Protein AF-A0A964JYS7-F1 (afdb_monomer_lite)

pLDDT: mean 85.5, std 13.1, range [46.06, 98.19]

Structure (mmCIF, N/CA/C/O backbone):
data_AF-A0A964JYS7-F1
#
_entry.id   AF-A0A964JYS7-F1
#
loop_
_atom_site.group_PDB
_atom_site.id
_atom_site.type_symbol
_atom_site.label_atom_id
_atom_site.label_alt_id
_atom_site.label_comp_id
_atom_site.label_asym_id
_atom_site.label_entity_id
_atom_site.label_seq_id
_atom_site.pdbx_PDB_ins_code
_atom_site.Cartn_x
_atom_site.Cartn_y
_atom_site.Cartn_z
_atom_site.occupancy
_atom_site.B_iso_or_equiv
_atom_site.auth_seq_id
_atom_site.auth_comp_id
_atom_site.auth_asym_id
_atom_site.auth_atom_id
_atom_site.pdbx_PDB_model_num
ATOM 1 N N . MET A 1 1 ? -4.029 -25.727 -2.087 1.00 47.91 1 MET A N 1
ATOM 2 C CA . MET A 1 1 ? -3.520 -25.708 -0.697 1.00 47.91 1 MET A CA 1
ATOM 3 C C . MET A 1 1 ? -4.704 -25.546 0.251 1.00 47.91 1 MET A C 1
ATOM 5 O O . MET A 1 1 ? -5.517 -24.663 0.022 1.00 47.91 1 MET A O 1
ATOM 9 N N . ASN A 1 2 ? -4.846 -26.417 1.251 1.00 50.34 2 ASN A N 1
ATOM 10 C CA . ASN A 1 2 ? -6.000 -26.526 2.165 1.00 50.34 2 ASN A CA 1
ATOM 11 C C . ASN A 1 2 ? -5.868 -25.685 3.457 1.00 50.34 2 ASN A C 1
ATOM 13 O O . ASN A 1 2 ? -6.677 -25.829 4.365 1.00 50.34 2 ASN A O 1
ATOM 17 N N . GLY A 1 3 ? -4.857 -24.812 3.557 1.00 49.53 3 GLY A N 1
ATOM 18 C CA . GLY A 1 3 ? -4.716 -23.839 4.652 1.00 49.53 3 GLY A CA 1
ATOM 19 C C . GLY A 1 3 ? -4.348 -24.414 6.027 1.00 49.53 3 GLY A C 1
ATOM 20 O O . GLY A 1 3 ? -4.208 -23.643 6.978 1.00 49.53 3 GLY A O 1
ATOM 21 N N . ALA A 1 4 ? -4.162 -25.732 6.144 1.00 51.81 4 ALA A N 1
ATOM 22 C CA . ALA A 1 4 ? -3.846 -26.400 7.403 1.00 51.81 4 ALA A CA 1
ATOM 23 C C . ALA A 1 4 ? -2.473 -25.968 7.953 1.00 51.81 4 ALA A C 1
ATOM 25 O O . ALA A 1 4 ? -1.505 -25.802 7.209 1.00 51.81 4 ALA A O 1
ATOM 26 N N . ALA A 1 5 ? -2.391 -25.749 9.267 1.00 57.59 5 ALA A N 1
ATOM 27 C CA . ALA A 1 5 ? -1.153 -25.374 9.940 1.00 57.59 5 ALA A CA 1
ATOM 28 C C . ALA A 1 5 ? -0.265 -26.604 10.193 1.00 57.59 5 ALA A C 1
ATOM 30 O O . ALA A 1 5 ? -0.732 -27.613 10.707 1.00 57.59 5 ALA A O 1
ATOM 31 N N . VAL A 1 6 ? 1.024 -26.468 9.893 1.00 66.12 6 VAL A N 1
ATOM 32 C CA . VAL A 1 6 ? 2.116 -27.354 10.329 1.00 66.12 6 VAL A CA 1
ATOM 33 C C . VAL A 1 6 ? 3.129 -26.531 11.130 1.00 66.12 6 VAL A C 1
ATOM 35 O O . VAL A 1 6 ? 3.018 -25.301 11.175 1.00 66.12 6 VAL A O 1
ATOM 38 N N . LEU A 1 7 ? 4.047 -27.221 11.815 1.00 52.25 7 LEU A N 1
ATOM 39 C CA . LEU A 1 7 ? 4.963 -26.690 12.833 1.00 52.25 7 LEU A CA 1
ATOM 40 C C . LEU A 1 7 ? 5.519 -25.283 12.524 1.00 52.25 7 LEU A C 1
ATOM 42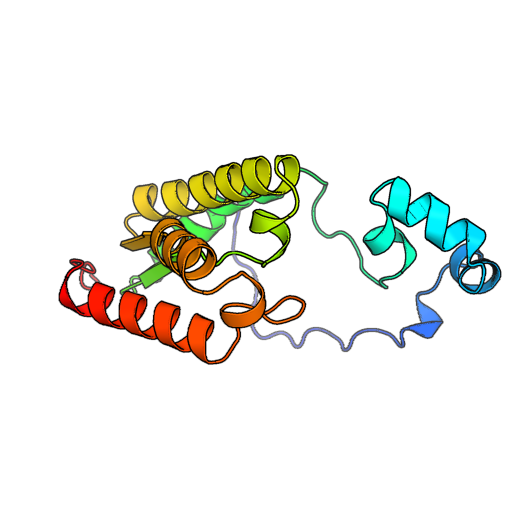 O O . LEU A 1 7 ? 5.992 -25.013 11.421 1.00 52.25 7 LEU A O 1
ATOM 46 N N . ARG A 1 8 ? 5.503 -24.409 13.541 1.00 57.03 8 ARG A N 1
ATOM 47 C CA . ARG A 1 8 ? 6.097 -23.059 13.528 1.00 57.03 8 ARG A CA 1
ATOM 48 C C . ARG A 1 8 ? 7.255 -22.973 14.530 1.00 57.03 8 ARG A C 1
ATOM 50 O O . ARG A 1 8 ? 7.291 -23.754 15.472 1.00 57.03 8 ARG A O 1
ATOM 57 N N . ASN A 1 9 ? 8.165 -22.016 14.322 1.00 53.25 9 ASN A N 1
ATOM 58 C CA . ASN A 1 9 ? 9.457 -21.840 15.018 1.00 53.25 9 ASN A CA 1
ATOM 59 C C . ASN A 1 9 ? 10.558 -22.844 14.644 1.00 53.25 9 ASN A C 1
ATOM 61 O O . ASN A 1 9 ? 11.544 -22.972 15.365 1.00 53.25 9 ASN A O 1
ATOM 65 N N . VAL A 1 10 ? 10.435 -23.520 13.501 1.00 72.06 10 VAL A N 1
ATOM 66 C CA . VAL A 1 10 ? 11.607 -24.145 12.876 1.00 72.06 10 VAL A CA 1
ATOM 67 C C . VAL A 1 10 ? 12.454 -23.005 12.309 1.00 72.06 10 VAL A C 1
ATOM 69 O O . VAL A 1 10 ? 11.906 -22.207 11.541 1.00 72.06 10 VAL A O 1
ATOM 72 N N . PRO A 1 11 ? 13.738 -22.870 12.688 1.00 74.38 11 PRO A N 1
ATOM 73 C CA . PRO A 1 11 ? 14.616 -21.890 12.071 1.00 74.38 11 PRO A CA 1
ATOM 74 C C . PRO A 1 11 ? 14.560 -22.064 10.558 1.00 74.38 11 PRO A C 1
ATOM 76 O O . PRO A 1 11 ? 14.820 -23.154 10.046 1.00 74.38 11 PRO A O 1
ATOM 79 N N . VAL A 1 12 ? 14.181 -21.002 9.848 1.00 72.50 12 VAL A N 1
ATOM 80 C CA . VAL A 1 12 ? 14.345 -20.982 8.397 1.00 72.50 12 VAL A CA 1
ATOM 81 C C . VAL A 1 12 ? 15.850 -21.093 8.161 1.00 72.50 12 VAL A C 1
ATOM 83 O O . VAL A 1 12 ? 16.593 -20.302 8.755 1.00 72.50 12 VAL A O 1
ATOM 86 N N . PRO A 1 13 ? 16.325 -22.082 7.382 1.00 78.19 13 PRO A N 1
ATOM 87 C CA . PRO A 1 13 ? 17.735 -22.167 7.049 1.00 78.19 13 PRO A CA 1
ATOM 88 C C . PRO A 1 13 ? 18.227 -20.816 6.520 1.00 78.19 13 PRO A C 1
ATOM 90 O O . PRO A 1 13 ? 17.472 -20.132 5.822 1.00 78.19 13 PRO A O 1
ATOM 93 N N . PRO A 1 14 ? 19.459 -20.402 6.856 1.00 78.88 14 PRO A N 1
ATOM 94 C CA . PRO A 1 14 ? 20.005 -19.170 6.314 1.00 78.88 14 PRO A CA 1
ATOM 95 C C . PRO A 1 14 ? 19.968 -19.231 4.788 1.00 78.88 14 PRO A C 1
ATOM 97 O O . PRO A 1 14 ? 20.255 -20.278 4.200 1.00 78.88 14 PRO A O 1
ATOM 100 N N . SER A 1 15 ? 19.612 -18.112 4.157 1.00 75.81 15 SER A N 1
ATOM 101 C CA . SER A 1 15 ? 19.639 -18.017 2.701 1.00 75.81 15 SER A CA 1
ATOM 102 C C . SER A 1 15 ? 21.029 -18.405 2.182 1.00 75.81 15 SER A C 1
ATOM 104 O O . SER A 1 15 ? 22.036 -18.031 2.798 1.00 75.81 15 SER A O 1
ATOM 106 N N . PRO A 1 16 ? 21.113 -19.156 1.070 1.00 80.81 16 PRO A N 1
ATOM 107 C CA . PRO A 1 16 ? 22.391 -19.475 0.447 1.00 80.81 16 PRO A CA 1
ATOM 108 C C . PRO A 1 16 ? 23.155 -18.194 0.083 1.00 80.81 16 PRO A C 1
ATOM 110 O O . PRO A 1 16 ? 22.578 -17.116 -0.062 1.00 80.81 16 PRO A O 1
ATOM 113 N N . ALA A 1 17 ? 24.478 -18.304 -0.069 1.00 82.19 17 ALA A N 1
ATOM 114 C CA . ALA A 1 17 ? 25.282 -17.176 -0.524 1.00 82.19 17 ALA A CA 1
ATOM 115 C C . ALA A 1 17 ? 24.757 -16.692 -1.894 1.00 82.19 17 ALA A C 1
ATOM 117 O O . ALA A 1 17 ? 24.705 -17.515 -2.807 1.00 82.19 17 ALA A O 1
ATOM 118 N N . PRO A 1 18 ? 24.462 -15.391 -2.098 1.00 74.81 18 PRO A N 1
ATOM 119 C CA . PRO A 1 18 ? 23.812 -14.908 -3.327 1.00 74.81 18 PRO A CA 1
ATOM 120 C C . PRO A 1 18 ? 24.561 -15.220 -4.630 1.00 74.81 18 PRO A C 1
ATOM 122 O O . PRO A 1 18 ? 23.988 -15.214 -5.707 1.00 74.81 18 PRO A O 1
ATOM 125 N N . ARG A 1 19 ? 25.874 -15.477 -4.566 1.00 78.62 19 ARG A N 1
ATOM 126 C CA . ARG A 1 19 ? 26.671 -15.894 -5.735 1.00 78.62 19 ARG A CA 1
ATOM 127 C C . ARG A 1 19 ? 26.450 -17.353 -6.135 1.00 78.62 19 ARG A C 1
ATOM 129 O O . ARG A 1 19 ? 26.708 -17.704 -7.283 1.00 78.62 19 ARG A O 1
ATOM 136 N N . ALA A 1 20 ? 26.046 -18.195 -5.186 1.00 82.50 20 ALA A N 1
ATOM 137 C CA . ALA A 1 20 ? 25.871 -19.633 -5.369 1.00 82.50 20 ALA A CA 1
ATOM 138 C C . ALA A 1 20 ? 24.515 -19.996 -5.997 1.00 82.50 20 ALA A C 1
ATOM 140 O O . ALA A 1 20 ? 24.318 -21.140 -6.392 1.00 82.50 20 ALA A O 1
ATOM 141 N N . THR A 1 21 ? 23.601 -19.033 -6.092 1.00 80.19 21 THR A N 1
ATOM 142 C CA . THR A 1 21 ? 22.237 -19.181 -6.620 1.00 80.19 21 THR A CA 1
ATOM 143 C C . THR A 1 21 ? 22.058 -18.598 -8.021 1.00 80.19 21 THR A C 1
ATOM 145 O O . THR A 1 21 ? 21.067 -18.895 -8.684 1.00 80.19 21 THR A O 1
ATOM 148 N N . LEU A 1 22 ? 23.022 -17.812 -8.515 1.00 82.19 22 LEU A N 1
ATOM 149 C CA . LEU A 1 22 ? 22.971 -17.245 -9.862 1.00 82.19 22 LEU A CA 1
ATOM 150 C C . LEU A 1 22 ? 23.061 -18.338 -10.931 1.00 82.19 22 LEU A C 1
ATOM 152 O O . LEU A 1 22 ? 23.980 -19.160 -10.943 1.00 82.19 22 LEU A O 1
ATOM 156 N N . THR A 1 23 ? 22.155 -18.280 -11.902 1.00 84.62 23 THR A N 1
ATOM 157 C CA . THR A 1 23 ? 22.244 -19.103 -13.112 1.00 84.62 23 THR A CA 1
ATOM 158 C C . THR A 1 23 ? 23.471 -18.716 -13.955 1.00 84.62 23 THR A C 1
ATOM 160 O O . THR A 1 23 ? 23.938 -17.574 -13.880 1.00 84.62 23 THR A O 1
ATOM 163 N N . PRO A 1 24 ? 23.983 -19.604 -14.833 1.00 88.12 24 PRO A N 1
ATOM 164 C CA . PRO A 1 24 ? 25.072 -19.251 -15.749 1.00 88.12 24 PRO A CA 1
ATOM 165 C C . PRO A 1 24 ? 24.767 -18.012 -16.605 1.00 88.12 24 PRO A C 1
ATOM 167 O O . PRO A 1 24 ? 25.648 -17.188 -16.842 1.00 88.12 24 PRO A O 1
ATOM 170 N N . ALA A 1 25 ? 23.508 -17.839 -17.022 1.00 87.25 25 ALA A N 1
ATOM 171 C CA . ALA A 1 25 ? 23.073 -16.669 -17.778 1.00 87.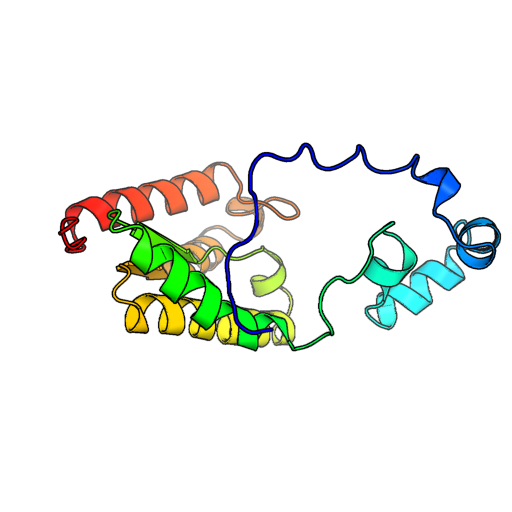25 25 ALA A CA 1
ATOM 172 C C . ALA A 1 25 ? 23.185 -15.377 -16.955 1.00 87.25 25 ALA A C 1
ATOM 174 O O . ALA A 1 25 ? 23.717 -14.389 -17.456 1.00 87.25 25 ALA A O 1
ATOM 175 N N . GLN A 1 26 ? 22.748 -15.386 -15.691 1.00 86.69 26 GLN A N 1
ATOM 176 C CA . GLN A 1 26 ? 22.895 -14.236 -14.790 1.00 86.69 26 GLN A CA 1
ATOM 177 C C . GLN A 1 26 ? 24.365 -13.931 -14.488 1.00 86.69 26 GLN A C 1
ATOM 179 O O . GLN A 1 26 ? 24.746 -12.767 -14.432 1.00 86.69 26 GLN A O 1
ATOM 184 N N . TRP A 1 27 ? 25.212 -14.954 -14.364 1.00 86.25 27 TRP A N 1
ATOM 185 C CA . TRP A 1 27 ? 26.653 -14.773 -14.171 1.00 86.25 27 TRP A CA 1
ATOM 186 C C . TRP A 1 27 ? 27.330 -14.064 -15.348 1.00 86.25 27 TRP A C 1
ATOM 188 O O . TRP A 1 27 ? 28.150 -13.170 -15.146 1.00 86.25 27 TRP A O 1
ATOM 198 N N . VAL A 1 28 ? 26.992 -14.458 -16.577 1.00 88.00 28 VAL A N 1
ATOM 199 C CA . VAL A 1 28 ? 27.628 -13.925 -17.790 1.00 88.00 28 VAL A CA 1
ATOM 200 C C . VAL A 1 28 ? 27.018 -12.586 -18.205 1.00 88.00 28 VAL A C 1
ATOM 202 O O . VAL A 1 28 ? 27.739 -11.655 -18.557 1.00 88.00 28 VAL A O 1
ATOM 205 N N . LEU A 1 29 ? 25.690 -12.472 -18.167 1.00 90.69 29 LEU A N 1
ATOM 206 C CA . LEU A 1 29 ? 24.963 -11.314 -18.690 1.00 90.69 29 LEU A CA 1
ATOM 207 C C . LEU A 1 29 ? 24.549 -10.315 -17.607 1.00 90.69 29 LEU A C 1
ATOM 209 O O . LEU A 1 29 ? 24.057 -9.244 -17.951 1.00 90.69 29 LEU A O 1
ATOM 213 N N . GLY A 1 30 ? 24.755 -10.609 -16.321 1.00 84.75 30 GLY A N 1
ATOM 214 C CA . GLY A 1 30 ? 24.372 -9.720 -15.216 1.00 84.75 30 GLY A CA 1
ATOM 215 C C . GLY A 1 30 ? 25.069 -8.356 -15.241 1.00 84.75 30 GLY A C 1
ATOM 216 O O . GLY A 1 30 ? 24.553 -7.392 -14.686 1.00 84.75 30 GLY A O 1
ATOM 217 N N . TYR A 1 31 ? 26.202 -8.251 -15.940 1.00 86.56 31 TYR A N 1
ATOM 218 C CA . TYR A 1 31 ? 26.928 -6.996 -16.164 1.00 86.56 31 TYR A CA 1
ATOM 219 C C . TYR A 1 31 ? 26.496 -6.254 -17.442 1.00 86.56 31 TYR A C 1
ATOM 221 O O . TYR A 1 31 ? 26.977 -5.154 -17.712 1.00 86.56 31 TYR A O 1
ATOM 229 N N . SER A 1 32 ? 25.614 -6.843 -18.257 1.00 90.50 32 SER A N 1
ATOM 230 C CA . SER A 1 32 ? 25.171 -6.262 -19.525 1.00 90.50 32 SER A CA 1
ATOM 231 C C . SER A 1 32 ? 24.050 -5.250 -19.310 1.00 90.50 32 SER A C 1
ATOM 233 O O . SER A 1 32 ? 22.901 -5.610 -19.049 1.00 90.50 32 SER A O 1
ATOM 235 N N . LEU A 1 33 ? 24.371 -3.971 -19.518 1.00 89.69 33 LEU A N 1
ATOM 236 C CA . LEU A 1 33 ? 23.394 -2.880 -19.472 1.00 89.69 33 LEU A CA 1
ATOM 237 C C . LEU A 1 33 ? 22.262 -3.067 -20.498 1.00 89.69 33 LEU A C 1
ATOM 239 O O . LEU A 1 33 ? 21.114 -2.715 -20.229 1.00 89.69 33 LEU A O 1
ATOM 243 N N . LEU A 1 34 ? 22.567 -3.649 -21.663 1.00 92.06 34 LEU A N 1
ATOM 244 C CA . LEU A 1 34 ? 21.571 -3.930 -22.697 1.00 92.06 34 LEU A CA 1
ATOM 245 C C . LEU A 1 34 ? 20.541 -4.963 -22.218 1.00 92.06 34 LEU A C 1
ATOM 247 O O . LEU A 1 34 ? 19.341 -4.743 -22.371 1.00 92.06 34 LEU A O 1
ATOM 251 N N . VAL A 1 35 ? 21.002 -6.068 -21.623 1.00 90.00 35 VAL A N 1
ATOM 252 C CA . VAL A 1 35 ? 20.115 -7.133 -21.124 1.00 90.00 35 VAL A CA 1
ATOM 253 C C . VAL A 1 35 ? 19.253 -6.613 -19.974 1.00 90.00 35 VAL A C 1
ATOM 255 O O . VAL A 1 35 ? 18.041 -6.820 -19.984 1.00 90.00 35 VAL A O 1
ATOM 258 N N . ASP A 1 36 ? 19.845 -5.861 -19.041 1.00 86.31 36 ASP A N 1
ATOM 259 C CA . ASP A 1 36 ? 19.109 -5.216 -17.947 1.00 86.31 36 ASP A CA 1
ATOM 260 C C . ASP A 1 36 ? 18.023 -4.255 -18.470 1.00 86.31 36 ASP A C 1
ATOM 262 O O . ASP A 1 36 ? 16.879 -4.298 -18.015 1.00 86.31 36 ASP A O 1
ATOM 266 N N . THR A 1 37 ? 18.335 -3.450 -19.491 1.00 88.50 37 THR A N 1
ATOM 267 C CA . THR A 1 37 ? 17.378 -2.505 -20.094 1.00 88.50 37 THR A CA 1
ATOM 268 C C . THR A 1 37 ? 16.176 -3.223 -20.711 1.00 88.50 37 THR A C 1
ATOM 270 O O . THR A 1 37 ? 15.031 -2.840 -20.461 1.00 88.50 37 THR A O 1
ATOM 273 N N . VAL A 1 38 ? 16.412 -4.286 -21.487 1.00 90.88 38 VAL A N 1
ATOM 274 C CA . VAL A 1 38 ? 15.335 -5.057 -22.133 1.00 90.88 38 VAL A CA 1
ATOM 275 C C . VAL A 1 38 ? 14.441 -5.728 -21.091 1.00 90.88 38 VAL A C 1
ATOM 277 O O . VAL A 1 38 ? 13.217 -5.644 -21.184 1.00 90.88 38 VAL A O 1
ATOM 280 N N . LEU A 1 39 ? 15.031 -6.363 -20.076 1.00 87.69 39 LEU A N 1
ATOM 281 C CA . LEU A 1 39 ? 14.271 -7.090 -19.058 1.00 87.69 39 LEU A CA 1
ATOM 282 C C . LEU A 1 39 ? 13.459 -6.152 -18.161 1.00 87.69 39 LEU A C 1
ATOM 284 O O . LEU A 1 39 ? 12.319 -6.475 -17.829 1.00 87.69 39 LEU A O 1
ATOM 288 N N . ARG A 1 40 ? 13.978 -4.963 -17.832 1.00 82.50 40 ARG A N 1
ATOM 289 C CA . ARG A 1 40 ? 13.203 -3.914 -17.144 1.00 82.50 40 ARG A CA 1
ATOM 290 C C . ARG A 1 40 ? 12.003 -3.464 -17.962 1.00 82.50 40 ARG A C 1
ATOM 292 O O . ARG A 1 40 ? 10.907 -3.369 -17.422 1.00 82.50 40 ARG A O 1
ATOM 299 N N . HIS A 1 41 ? 12.187 -3.241 -19.261 1.00 84.31 41 HIS A N 1
ATOM 300 C CA . HIS A 1 41 ? 11.092 -2.835 -20.140 1.00 84.31 41 HIS A CA 1
ATOM 301 C C . HIS A 1 41 ? 10.010 -3.923 -20.271 1.00 84.31 41 HIS A C 1
ATOM 303 O O . HIS A 1 41 ? 8.842 -3.618 -20.486 1.00 84.31 41 HIS A O 1
ATOM 309 N N . GLN A 1 42 ? 10.373 -5.200 -20.116 1.00 85.12 42 GLN A N 1
ATOM 310 C CA . GLN A 1 42 ? 9.418 -6.316 -20.090 1.00 85.12 42 GLN A CA 1
ATOM 311 C C . GLN A 1 42 ? 8.805 -6.576 -18.700 1.00 85.12 42 GLN A C 1
ATOM 313 O O . GLN A 1 42 ? 7.988 -7.485 -18.549 1.00 85.12 42 GLN A O 1
ATOM 318 N N . GLY A 1 43 ? 9.179 -5.807 -17.669 1.00 75.75 43 GLY A N 1
ATOM 319 C CA . GLY A 1 43 ? 8.700 -6.009 -16.297 1.00 75.75 43 GLY A CA 1
ATOM 320 C C . GLY A 1 43 ? 9.303 -7.241 -15.608 1.00 75.75 43 GLY A C 1
ATOM 321 O O . GLY A 1 43 ? 8.699 -7.821 -14.701 1.00 75.75 43 GLY A O 1
ATOM 322 N N . TRP A 1 44 ? 10.456 -7.715 -16.083 1.00 81.00 44 TRP A N 1
ATOM 323 C CA . TRP A 1 44 ? 11.148 -8.913 -15.594 1.00 81.00 44 TRP A CA 1
ATOM 324 C C . TRP A 1 44 ? 12.340 -8.570 -14.699 1.00 81.00 44 TRP A C 1
ATOM 326 O O . TRP A 1 44 ? 13.122 -9.450 -14.350 1.00 81.00 44 TRP A O 1
ATOM 336 N N . GLN A 1 45 ? 12.470 -7.313 -14.266 1.00 75.88 45 GLN A N 1
ATOM 337 C CA . GLN A 1 45 ? 13.590 -6.868 -13.435 1.00 75.88 45 GLN A CA 1
ATOM 338 C C . GLN A 1 45 ? 13.738 -7.673 -12.143 1.00 75.88 45 GLN A C 1
ATOM 340 O O . GLN A 1 45 ? 14.855 -7.936 -11.717 1.00 75.88 45 GLN A O 1
ATOM 345 N N . TYR A 1 46 ? 12.630 -8.109 -11.541 1.00 72.06 46 TYR A N 1
ATOM 346 C CA . TYR A 1 46 ? 12.670 -8.913 -10.323 1.00 72.06 46 TYR A CA 1
ATOM 347 C C . TYR A 1 46 ? 13.133 -10.347 -10.600 1.00 72.06 46 TYR A C 1
ATOM 349 O O . TYR A 1 46 ? 13.947 -10.863 -9.846 1.00 72.06 46 TYR A O 1
ATOM 357 N N . GLU A 1 47 ? 12.683 -10.959 -11.702 1.00 75.19 47 GLU A N 1
ATOM 358 C CA . GLU A 1 47 ? 13.113 -12.303 -12.150 1.00 75.19 47 GLU A CA 1
ATOM 359 C C . GLU A 1 47 ? 14.588 -12.327 -12.556 1.00 75.19 47 GLU A C 1
ATOM 361 O O . GLU A 1 47 ? 15.259 -13.345 -12.432 1.00 75.19 47 GLU A O 1
ATOM 366 N N . TRP A 1 48 ? 15.094 -11.195 -13.044 1.00 80.25 48 TRP A N 1
ATOM 367 C CA . TRP A 1 48 ? 16.461 -11.071 -13.521 1.00 80.25 48 TRP A CA 1
ATOM 368 C C . TRP A 1 48 ? 17.460 -10.700 -12.425 1.00 80.25 48 TRP A C 1
ATOM 370 O O . TRP A 1 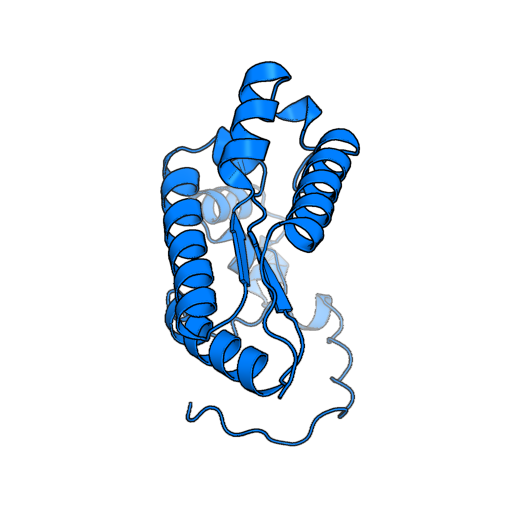48 ? 18.500 -11.347 -12.299 1.00 80.25 48 TRP A O 1
ATOM 380 N N . ALA A 1 49 ? 17.160 -9.647 -11.660 1.00 71.88 49 ALA A N 1
ATOM 381 C CA . ALA A 1 49 ? 18.123 -8.975 -10.792 1.00 71.88 49 ALA A CA 1
ATOM 382 C C . ALA A 1 49 ? 18.065 -9.422 -9.325 1.00 71.88 49 ALA A C 1
ATOM 384 O O . ALA A 1 49 ? 19.004 -9.144 -8.581 1.00 71.88 49 ALA A O 1
ATOM 385 N N . LEU A 1 50 ? 16.985 -10.082 -8.892 1.00 70.38 50 LEU A N 1
ATOM 386 C CA . LEU A 1 50 ? 16.875 -10.600 -7.531 1.00 70.38 50 LEU A CA 1
ATOM 387 C C . LEU A 1 50 ? 17.033 -12.115 -7.512 1.00 70.38 50 LEU A C 1
ATOM 389 O O . LEU A 1 50 ? 16.326 -12.829 -8.221 1.00 70.38 50 LEU A O 1
ATOM 393 N N . ASP A 1 51 ? 17.900 -12.584 -6.618 1.00 69.62 51 ASP A N 1
ATOM 394 C CA . ASP A 1 51 ? 17.922 -13.972 -6.171 1.00 69.62 51 ASP A CA 1
ATOM 395 C C . ASP A 1 51 ? 16.659 -14.243 -5.345 1.00 69.62 51 ASP A C 1
ATOM 397 O O . ASP A 1 51 ? 16.611 -14.016 -4.133 1.00 69.62 51 ASP A O 1
ATOM 401 N N . HIS A 1 52 ? 15.584 -14.608 -6.037 1.00 68.12 52 HIS A N 1
ATOM 402 C CA . HIS A 1 52 ? 14.313 -14.929 -5.421 1.00 68.12 52 HIS A CA 1
ATOM 403 C C . HIS A 1 52 ? 13.691 -16.141 -6.101 1.00 68.12 52 HIS A C 1
ATOM 405 O O . HIS A 1 52 ? 13.718 -16.283 -7.322 1.00 68.12 52 HIS A O 1
ATOM 411 N N . GLU A 1 53 ? 13.080 -17.002 -5.295 1.00 71.06 53 GLU A N 1
ATOM 412 C CA . GLU A 1 53 ? 12.233 -18.070 -5.796 1.00 71.06 53 GLU A CA 1
ATOM 413 C C . GLU A 1 53 ? 10.776 -17.635 -5.663 1.00 71.06 53 GLU A C 1
ATOM 415 O O . GLU A 1 53 ? 10.287 -17.289 -4.580 1.00 71.06 53 GLU A O 1
ATOM 420 N N . ARG A 1 54 ? 10.061 -17.630 -6.787 1.00 70.75 54 ARG A N 1
ATOM 421 C CA . ARG A 1 54 ? 8.637 -17.319 -6.804 1.00 70.75 54 ARG A CA 1
ATOM 422 C C . ARG A 1 54 ? 7.859 -18.464 -6.152 1.00 70.75 54 ARG A C 1
ATOM 424 O O . ARG A 1 54 ? 7.477 -19.424 -6.809 1.00 70.75 54 ARG A O 1
ATOM 431 N N . ALA A 1 55 ? 7.565 -18.317 -4.863 1.00 73.25 55 ALA A N 1
ATOM 432 C CA . ALA A 1 55 ? 6.818 -19.315 -4.095 1.00 73.25 55 ALA A CA 1
ATOM 433 C C . ALA A 1 55 ? 5.358 -19.502 -4.563 1.00 73.25 55 ALA A C 1
ATOM 435 O O . ALA A 1 55 ? 4.738 -20.522 -4.266 1.00 73.25 55 ALA A O 1
ATOM 436 N N . ILE A 1 56 ? 4.783 -18.509 -5.254 1.00 70.56 56 ILE A N 1
ATOM 437 C CA . ILE A 1 56 ? 3.383 -18.499 -5.702 1.00 70.56 56 ILE A CA 1
ATOM 438 C C . ILE A 1 56 ? 3.314 -17.964 -7.145 1.00 70.56 56 ILE A C 1
ATOM 440 O O . ILE A 1 56 ? 3.923 -16.921 -7.417 1.00 70.56 56 ILE A O 1
ATOM 444 N N . PRO A 1 57 ? 2.570 -18.615 -8.066 1.00 77.62 57 PRO A N 1
ATOM 445 C CA . PRO A 1 57 ? 2.379 -18.124 -9.429 1.00 77.62 57 PRO A CA 1
ATOM 446 C C . PRO A 1 57 ? 1.895 -16.669 -9.491 1.00 77.62 57 PRO A C 1
ATOM 448 O O . PRO A 1 57 ? 1.233 -16.161 -8.582 1.00 77.62 57 PRO A O 1
ATOM 451 N N . ARG A 1 58 ? 2.207 -15.973 -10.590 1.00 72.62 58 ARG A N 1
ATOM 452 C CA . ARG A 1 58 ? 1.678 -14.619 -10.820 1.00 72.62 58 ARG A CA 1
ATOM 453 C C . ARG A 1 58 ? 0.143 -14.660 -10.828 1.00 72.62 58 ARG A C 1
ATOM 455 O O . ARG A 1 58 ? -0.439 -15.561 -11.418 1.00 72.62 58 ARG A O 1
ATOM 462 N N . GLY A 1 59 ? -0.491 -13.690 -10.170 1.00 74.31 59 GLY A N 1
ATOM 463 C CA . GLY A 1 59 ? -1.955 -13.592 -10.066 1.00 74.31 59 GLY A CA 1
ATOM 464 C C . GLY A 1 59 ? -2.589 -14.381 -8.911 1.00 74.31 59 GLY A C 1
ATOM 465 O O . GLY A 1 59 ? -3.705 -14.068 -8.511 1.00 74.31 59 GLY A O 1
ATOM 466 N N . ASP A 1 60 ? -1.878 -15.326 -8.288 1.00 79.75 60 ASP A N 1
ATOM 467 C CA . ASP A 1 60 ? -2.442 -16.137 -7.194 1.00 79.75 60 ASP A CA 1
ATOM 468 C C . ASP A 1 60 ? -2.428 -15.430 -5.822 1.00 79.75 60 ASP A C 1
ATOM 470 O O . ASP A 1 60 ? -3.033 -15.916 -4.863 1.00 79.75 60 ASP A O 1
ATOM 474 N N . GLY A 1 61 ? -1.782 -14.264 -5.707 1.00 80.25 61 GLY A N 1
ATOM 475 C CA . GLY A 1 61 ? -1.728 -13.490 -4.459 1.00 80.25 61 GLY A CA 1
ATOM 476 C C . GLY A 1 61 ? -3.115 -13.095 -3.935 1.00 80.25 61 GLY A C 1
ATOM 477 O O . GLY A 1 61 ? -3.393 -13.219 -2.741 1.00 80.25 61 GLY A O 1
ATOM 478 N N . GLU A 1 62 ? -4.026 -12.721 -4.834 1.00 85.06 62 GLU A N 1
ATOM 479 C CA . GLU A 1 62 ? -5.413 -12.358 -4.509 1.00 85.06 62 GLU A CA 1
ATOM 480 C C . GLU A 1 62 ? -6.192 -13.517 -3.887 1.00 85.06 62 GLU A C 1
ATOM 482 O O . GLU A 1 62 ? -6.923 -13.344 -2.909 1.00 85.06 62 GLU A O 1
ATOM 487 N N . ARG A 1 63 ? -5.976 -14.733 -4.402 1.00 84.31 63 ARG A N 1
ATOM 488 C CA . ARG A 1 63 ? -6.601 -15.954 -3.884 1.00 84.31 63 ARG A CA 1
ATOM 489 C C . ARG A 1 63 ? -6.209 -16.219 -2.430 1.00 84.31 63 ARG A C 1
ATOM 491 O O . ARG A 1 63 ? -6.989 -16.801 -1.674 1.00 84.31 63 ARG A O 1
ATOM 498 N N . LEU A 1 64 ? -5.006 -15.809 -2.037 1.00 88.38 64 LEU A N 1
ATOM 499 C CA . LEU A 1 64 ? -4.489 -16.009 -0.688 1.00 88.38 64 LEU A CA 1
ATOM 500 C C . LEU A 1 64 ? -4.938 -14.923 0.289 1.00 88.38 64 LEU A C 1
ATOM 502 O O . LEU A 1 64 ? -5.101 -15.237 1.466 1.00 88.38 64 LEU A O 1
ATOM 506 N N . ALA A 1 65 ? -5.187 -13.693 -0.170 1.00 91.50 65 ALA A N 1
ATOM 507 C CA . ALA A 1 65 ? -5.523 -12.558 0.694 1.00 91.50 65 ALA A CA 1
ATOM 508 C C . ALA A 1 65 ? -6.676 -12.877 1.662 1.00 91.50 65 ALA A C 1
ATOM 510 O O . ALA A 1 65 ? -6.510 -12.823 2.880 1.00 91.50 65 ALA A O 1
ATOM 511 N N . CYS A 1 66 ? -7.820 -13.321 1.139 1.00 92.06 66 CYS A N 1
ATOM 512 C CA . CYS A 1 66 ? -8.981 -13.680 1.957 1.00 92.06 66 CYS A CA 1
ATOM 513 C C . CYS A 1 66 ? -8.713 -14.852 2.915 1.00 92.06 66 CYS A C 1
ATOM 515 O O . CYS A 1 66 ? -9.185 -14.839 4.052 1.00 92.06 66 CYS A O 1
ATOM 517 N N . LEU A 1 67 ? -7.948 -15.864 2.489 1.00 92.88 67 LEU A N 1
ATOM 518 C CA . LEU A 1 67 ? -7.599 -16.998 3.352 1.00 92.88 67 LEU A CA 1
ATOM 519 C C . LEU A 1 67 ? -6.709 -16.554 4.518 1.00 92.88 67 LEU A C 1
ATOM 521 O O . LEU A 1 67 ? -6.913 -16.985 5.654 1.00 92.88 67 LEU A O 1
ATOM 525 N N . LEU A 1 68 ? -5.745 -15.673 4.244 1.00 93.62 68 LEU A N 1
ATOM 526 C CA . LEU A 1 68 ? -4.847 -15.122 5.251 1.00 93.62 68 LEU A CA 1
ATOM 527 C C . LEU A 1 68 ? -5.602 -14.239 6.242 1.00 93.62 68 LEU A C 1
ATOM 529 O O . LEU A 1 68 ? -5.427 -14.417 7.443 1.00 93.62 68 LEU A O 1
ATOM 533 N N . LEU A 1 69 ? -6.487 -13.355 5.779 1.00 95.31 69 LEU A N 1
ATOM 534 C CA . LEU A 1 69 ? -7.205 -12.454 6.683 1.00 95.31 69 LEU A CA 1
ATOM 535 C C . LEU A 1 69 ? -8.250 -13.171 7.540 1.00 95.31 69 LEU A C 1
ATOM 537 O O . LEU A 1 69 ? -8.348 -12.885 8.730 1.00 95.31 69 LEU A O 1
ATOM 541 N N . ARG A 1 70 ? -8.929 -14.197 7.009 1.00 94.31 70 ARG A N 1
ATOM 542 C CA . ARG A 1 70 ? -9.752 -15.095 7.840 1.00 94.31 70 ARG A CA 1
ATOM 543 C C . ARG A 1 70 ? -8.923 -15.767 8.928 1.00 94.31 70 ARG A C 1
ATOM 545 O O . ARG A 1 70 ? -9.370 -15.871 10.063 1.00 94.31 70 ARG A O 1
ATOM 552 N N . ARG A 1 71 ? -7.700 -16.193 8.606 1.00 91.56 71 ARG A N 1
ATOM 553 C CA . ARG A 1 71 ? -6.792 -16.791 9.589 1.00 91.56 71 ARG A CA 1
ATOM 554 C C . ARG A 1 71 ? -6.322 -15.777 10.632 1.00 91.56 71 ARG A C 1
ATOM 556 O O . ARG A 1 71 ? -6.250 -16.134 11.801 1.00 91.56 71 ARG A O 1
ATOM 563 N N . VAL A 1 72 ? -6.048 -14.532 10.247 1.00 93.62 72 VAL A N 1
ATOM 564 C CA . VAL A 1 72 ? -5.753 -13.453 11.205 1.00 93.62 72 VAL A CA 1
ATOM 565 C C . VAL A 1 72 ? -6.939 -13.246 12.148 1.00 93.62 72 VAL A C 1
ATOM 567 O O . VAL A 1 72 ? -6.743 -13.214 13.358 1.00 93.62 72 VAL A O 1
ATOM 570 N N . ALA A 1 73 ? -8.169 -13.231 11.628 1.00 92.12 73 ALA A N 1
ATOM 571 C CA . ALA A 1 73 ? -9.372 -13.110 12.450 1.00 92.12 73 ALA A CA 1
ATOM 572 C C . ALA A 1 73 ? -9.523 -14.250 13.477 1.00 92.12 73 ALA A C 1
ATOM 574 O O . ALA A 1 73 ? -9.962 -14.008 14.599 1.00 92.12 73 ALA A O 1
ATOM 575 N N . THR A 1 74 ? -9.089 -15.479 13.156 1.00 91.50 74 THR A N 1
ATOM 576 C CA . THR A 1 74 ? -9.119 -16.600 14.123 1.00 91.50 74 THR A CA 1
ATOM 577 C C . THR A 1 74 ? -8.186 -16.436 15.322 1.00 91.50 74 THR A C 1
ATOM 579 O O . THR A 1 74 ? -8.327 -17.178 16.289 1.00 91.50 74 THR A O 1
ATOM 582 N N . LEU A 1 75 ? -7.254 -15.476 15.294 1.00 89.88 75 LEU A N 1
ATOM 583 C CA . LEU A 1 75 ? -6.419 -15.163 16.457 1.00 89.88 75 LEU A CA 1
ATOM 584 C C . LEU A 1 75 ? -7.221 -14.484 17.576 1.00 89.88 75 LEU A C 1
ATOM 586 O O . LEU A 1 75 ? -6.729 -14.398 18.695 1.00 89.88 75 LEU A O 1
ATOM 590 N N . GLY A 1 76 ? -8.422 -13.976 17.273 1.00 85.00 76 GLY A N 1
ATOM 591 C CA . GLY A 1 76 ? -9.293 -13.315 18.242 1.00 85.00 76 GLY A CA 1
ATOM 592 C C . GLY A 1 76 ? -8.769 -11.967 18.735 1.00 85.00 76 GLY A C 1
ATOM 593 O O . GLY A 1 76 ? -9.366 -11.387 19.626 1.00 85.00 76 GLY A O 1
ATOM 594 N N . LEU A 1 77 ? -7.673 -11.444 18.181 1.00 86.69 77 LEU A N 1
ATOM 595 C CA . LEU A 1 77 ? -7.094 -10.178 18.618 1.00 86.69 77 LEU A CA 1
ATOM 596 C C . LEU A 1 77 ? -7.765 -8.985 17.919 1.00 86.69 77 LEU A C 1
ATOM 598 O O . LEU A 1 77 ? -7.939 -9.028 16.695 1.00 86.69 77 LEU A O 1
ATOM 602 N N . PRO A 1 78 ? -8.048 -7.890 18.651 1.00 87.31 78 PRO A N 1
ATOM 603 C CA . PRO A 1 78 ? -8.339 -6.580 18.079 1.00 87.31 78 PRO A CA 1
ATOM 604 C C . PRO A 1 78 ? -7.332 -6.232 16.972 1.00 87.31 78 PRO A C 1
ATOM 606 O O . PRO A 1 78 ? -6.155 -6.009 17.245 1.00 87.31 78 PRO A O 1
ATOM 609 N N . THR A 1 79 ? -7.782 -6.230 15.715 1.00 91.50 79 THR A N 1
ATOM 610 C CA . THR A 1 79 ? -6.903 -6.070 14.546 1.00 91.50 79 THR A CA 1
ATOM 611 C C . THR A 1 79 ? -7.438 -4.992 13.613 1.00 91.50 79 THR A C 1
ATOM 613 O O . THR A 1 79 ? -8.590 -5.051 13.180 1.00 91.50 79 THR A O 1
ATOM 616 N N . LEU A 1 80 ? -6.566 -4.042 13.271 1.00 94.25 80 LEU A N 1
ATOM 617 C CA . LEU A 1 80 ? -6.777 -3.039 12.233 1.00 94.25 80 LEU A CA 1
ATOM 618 C C . LEU A 1 80 ? -5.884 -3.362 11.030 1.00 94.25 80 LEU A C 1
ATOM 620 O O . LEU A 1 80 ? -4.663 -3.425 11.162 1.00 94.25 80 LEU A O 1
ATOM 624 N N . VAL A 1 81 ? -6.486 -3.544 9.858 1.00 96.38 81 VAL A N 1
ATOM 625 C CA . VAL A 1 81 ? -5.771 -3.695 8.586 1.00 96.38 81 VAL A CA 1
ATOM 626 C C . VAL A 1 81 ? -5.662 -2.326 7.925 1.00 96.38 81 VAL A C 1
ATOM 628 O O . VAL A 1 81 ? -6.674 -1.717 7.580 1.00 96.38 81 VAL A O 1
ATOM 631 N N . VAL A 1 82 ? -4.433 -1.838 7.760 1.00 97.12 82 VAL A N 1
ATOM 632 C CA . VAL A 1 82 ? -4.146 -0.512 7.201 1.00 97.12 82 VAL A CA 1
ATOM 633 C C . VAL A 1 82 ? -3.585 -0.665 5.794 1.00 97.12 82 VAL A C 1
ATOM 635 O O . VAL A 1 82 ? -2.629 -1.412 5.588 1.00 97.12 82 VAL A O 1
ATOM 638 N N . ALA A 1 83 ? -4.165 0.046 4.833 1.00 97.31 83 ALA A N 1
ATOM 639 C CA . ALA A 1 83 ? -3.608 0.150 3.495 1.00 97.31 83 ALA A CA 1
ATOM 640 C C . ALA A 1 83 ? -2.650 1.340 3.394 1.00 97.31 83 ALA A C 1
ATOM 642 O O . ALA A 1 83 ? -3.068 2.490 3.543 1.00 97.31 83 ALA A O 1
ATOM 643 N N . GLU A 1 84 ? -1.385 1.049 3.095 1.00 94.62 84 GLU A N 1
ATOM 644 C CA . GLU A 1 84 ? -0.380 2.027 2.675 1.00 94.62 84 GLU A CA 1
ATOM 645 C C . GLU A 1 84 ? -0.125 1.929 1.168 1.00 94.62 84 GLU A C 1
ATOM 647 O O . GLU A 1 84 ? -0.395 0.903 0.543 1.00 94.62 84 GLU A O 1
ATOM 652 N N . TYR A 1 85 ? 0.398 3.010 0.591 1.00 93.62 85 TYR A N 1
ATOM 653 C CA . TYR A 1 85 ? 0.634 3.140 -0.845 1.00 93.62 85 TYR A CA 1
ATOM 654 C C . TYR A 1 85 ? 2.057 3.605 -1.103 1.00 93.62 85 TYR A C 1
ATOM 656 O O . TYR A 1 85 ? 2.560 4.494 -0.406 1.00 93.62 85 TYR A O 1
ATOM 664 N N . ASP A 1 86 ? 2.687 3.023 -2.118 1.00 90.56 86 ASP A N 1
ATOM 665 C CA . ASP A 1 86 ? 4.001 3.449 -2.576 1.00 90.56 86 ASP A CA 1
ATOM 666 C C . ASP A 1 86 ? 3.905 4.693 -3.485 1.00 90.56 86 ASP A C 1
ATOM 668 O O . ASP A 1 86 ? 2.856 4.976 -4.075 1.00 90.56 86 ASP A O 1
ATOM 672 N N . PRO A 1 87 ? 4.994 5.473 -3.618 1.00 92.19 87 PRO A N 1
ATOM 673 C CA . PRO A 1 87 ? 4.972 6.719 -4.383 1.00 92.19 87 PRO A CA 1
ATOM 674 C C . PRO A 1 87 ? 4.759 6.539 -5.891 1.00 92.19 87 PRO A C 1
ATOM 676 O O . PRO A 1 87 ? 4.516 7.527 -6.593 1.00 92.19 87 PRO A O 1
ATOM 679 N N . TRP A 1 88 ? 4.880 5.320 -6.424 1.00 90.19 88 TRP A N 1
ATOM 680 C CA . TRP A 1 88 ? 4.690 5.044 -7.849 1.00 90.19 88 TRP A CA 1
ATOM 681 C C . TRP A 1 88 ? 3.229 5.207 -8.268 1.00 90.19 88 TRP A C 1
ATOM 683 O O . TRP A 1 88 ? 2.951 5.563 -9.414 1.00 90.19 88 TRP A O 1
ATOM 693 N N . LEU A 1 89 ? 2.300 5.080 -7.319 1.00 92.94 89 LEU A N 1
ATOM 694 C CA . LEU A 1 89 ? 0.882 5.353 -7.526 1.00 92.94 89 LEU A CA 1
ATOM 695 C C . LEU A 1 89 ? 0.599 6.769 -8.069 1.00 92.94 89 LEU A C 1
ATOM 697 O O . LEU A 1 89 ? -0.329 6.940 -8.850 1.00 92.94 89 LEU A O 1
ATOM 701 N N . TRP A 1 90 ? 1.392 7.786 -7.714 1.00 93.88 90 TRP A N 1
ATOM 702 C CA . TRP A 1 90 ? 1.186 9.167 -8.196 1.00 93.88 90 TRP A CA 1
ATOM 703 C C . TRP A 1 90 ? 1.962 9.514 -9.471 1.00 93.88 90 TRP A C 1
ATOM 705 O O . TRP A 1 90 ? 1.989 10.675 -9.873 1.00 93.88 90 TRP A O 1
ATOM 715 N N . GLN A 1 91 ? 2.622 8.542 -10.100 1.00 90.75 91 GLN A N 1
ATOM 716 C CA . GLN A 1 91 ? 3.415 8.761 -11.318 1.00 90.75 91 GLN A CA 1
ATOM 717 C C . GLN A 1 91 ? 2.928 7.941 -12.505 1.00 90.75 91 GLN A C 1
ATOM 719 O O . GLN A 1 91 ? 3.120 8.356 -13.643 1.00 90.75 91 GLN A O 1
ATOM 724 N N . ASP A 1 92 ? 2.301 6.797 -12.245 1.00 91.75 92 ASP A N 1
ATOM 725 C CA . ASP A 1 92 ? 1.843 5.876 -13.273 1.00 91.75 92 ASP A CA 1
ATOM 726 C C . ASP A 1 92 ? 0.374 5.524 -13.024 1.00 91.75 92 ASP A C 1
ATOM 728 O O . ASP A 1 92 ? 0.012 4.948 -11.996 1.00 91.75 92 ASP A O 1
ATOM 732 N N . ALA A 1 93 ? -0.486 5.900 -13.973 1.00 91.31 93 ALA A N 1
ATOM 733 C CA . ALA A 1 93 ? -1.927 5.721 -13.852 1.00 91.31 93 ALA A CA 1
ATOM 734 C C . ALA A 1 93 ? -2.355 4.247 -13.911 1.00 91.31 93 ALA A C 1
ATOM 736 O O . ALA A 1 93 ? -3.409 3.902 -13.375 1.00 91.31 93 ALA A O 1
ATOM 737 N N . ASP A 1 94 ? -1.593 3.378 -14.570 1.00 89.00 94 ASP A N 1
ATOM 738 C CA . ASP A 1 94 ? -1.907 1.955 -14.700 1.00 89.00 94 ASP A CA 1
ATOM 739 C C . ASP A 1 94 ? -1.560 1.235 -13.400 1.00 89.00 94 ASP A C 1
ATOM 741 O O . ASP A 1 94 ? -2.396 0.522 -12.840 1.00 89.00 94 ASP A O 1
ATOM 745 N N . ASN A 1 95 ? -0.382 1.532 -12.854 1.00 87.50 95 ASN A N 1
ATOM 746 C CA . ASN A 1 95 ? 0.020 1.117 -11.520 1.00 87.50 95 ASN A CA 1
ATOM 747 C C . ASN A 1 95 ? -0.952 1.645 -10.454 1.00 87.50 95 ASN A C 1
ATOM 749 O O . ASN A 1 95 ? -1.354 0.889 -9.574 1.00 87.50 95 ASN A O 1
ATOM 753 N N . ALA A 1 96 ? -1.396 2.903 -10.552 1.00 93.31 96 ALA A N 1
ATOM 754 C CA . ALA A 1 96 ? -2.385 3.461 -9.634 1.00 93.31 96 ALA A CA 1
ATOM 755 C C . ALA A 1 96 ? -3.691 2.658 -9.641 1.00 93.31 96 ALA A C 1
ATOM 757 O O . ALA A 1 96 ? -4.210 2.304 -8.581 1.00 93.31 96 ALA A O 1
ATOM 758 N N . ARG A 1 97 ? -4.216 2.337 -10.832 1.00 94.31 97 ARG A N 1
ATOM 759 C CA . ARG A 1 97 ? -5.437 1.530 -10.967 1.00 94.31 97 ARG A CA 1
ATOM 760 C C . ARG A 1 97 ? -5.251 0.139 -10.377 1.00 94.31 97 ARG A C 1
ATOM 762 O O . ARG A 1 97 ? -6.116 -0.313 -9.628 1.00 94.31 97 ARG A O 1
ATOM 769 N N . GLU A 1 98 ? -4.135 -0.514 -10.681 1.00 91.56 98 GLU A N 1
ATOM 770 C CA . GLU A 1 98 ? -3.878 -1.869 -10.203 1.00 91.56 98 GLU A CA 1
ATOM 771 C C . GLU A 1 98 ? -3.682 -1.915 -8.686 1.00 91.56 98 GLU A C 1
ATOM 773 O O . GLU A 1 98 ? -4.344 -2.707 -8.016 1.00 91.56 98 GLU A O 1
ATOM 778 N N . GLN A 1 99 ? -2.873 -1.017 -8.119 1.00 92.75 99 GLN A N 1
ATOM 779 C CA . GLN A 1 99 ? -2.688 -0.927 -6.670 1.00 92.75 99 GLN A CA 1
ATOM 780 C C . GLN A 1 99 ? -4.002 -0.672 -5.942 1.00 92.75 99 GLN A C 1
ATOM 782 O O . GLN A 1 99 ? -4.307 -1.345 -4.962 1.00 92.75 99 GLN A O 1
ATOM 787 N N . ARG A 1 100 ? -4.829 0.255 -6.439 1.00 95.25 100 ARG A N 1
ATOM 788 C CA . ARG A 1 100 ? -6.143 0.527 -5.841 1.00 95.25 100 ARG A CA 1
ATOM 789 C C . ARG A 1 100 ? -7.056 -0.695 -5.906 1.00 95.25 100 ARG A C 1
ATOM 791 O O . ARG A 1 100 ? -7.748 -0.980 -4.930 1.00 95.25 100 ARG A O 1
ATOM 798 N N . ARG A 1 101 ? -7.029 -1.445 -7.012 1.00 95.00 101 ARG A N 1
ATOM 799 C CA . ARG A 1 101 ? -7.818 -2.673 -7.177 1.00 95.00 101 ARG A CA 1
ATOM 800 C C . ARG A 1 101 ? -7.398 -3.753 -6.179 1.00 95.00 101 ARG A C 1
ATOM 802 O O . ARG A 1 101 ? -8.254 -4.270 -5.459 1.00 95.00 101 ARG A O 1
ATOM 809 N N . VAL A 1 102 ? -6.106 -4.084 -6.111 1.00 93.31 102 VAL A N 1
ATOM 810 C CA . VAL A 1 102 ? -5.614 -5.151 -5.219 1.00 93.31 102 VAL A CA 1
ATOM 811 C C . VAL A 1 102 ? -5.736 -4.760 -3.747 1.00 93.31 102 VAL A C 1
ATOM 813 O O . VAL A 1 102 ? -6.165 -5.577 -2.934 1.00 93.31 102 VAL A O 1
ATOM 816 N N . THR A 1 103 ? -5.466 -3.500 -3.398 1.00 95.88 103 THR A N 1
ATOM 817 C CA . THR A 1 103 ? -5.656 -2.987 -2.036 1.00 95.88 103 THR A CA 1
ATOM 818 C C . THR A 1 103 ? -7.123 -3.036 -1.625 1.00 95.88 103 THR A C 1
ATOM 820 O O . THR A 1 103 ? -7.441 -3.522 -0.538 1.00 95.88 103 THR A O 1
ATOM 823 N N . GLY A 1 104 ? -8.037 -2.623 -2.509 1.00 96.44 104 GLY A N 1
ATOM 824 C CA . GLY A 1 104 ? -9.476 -2.722 -2.272 1.00 96.44 104 GLY A CA 1
ATOM 825 C C . GLY A 1 104 ? -9.934 -4.160 -2.011 1.00 96.44 104 GLY A C 1
ATOM 826 O O . GLY A 1 1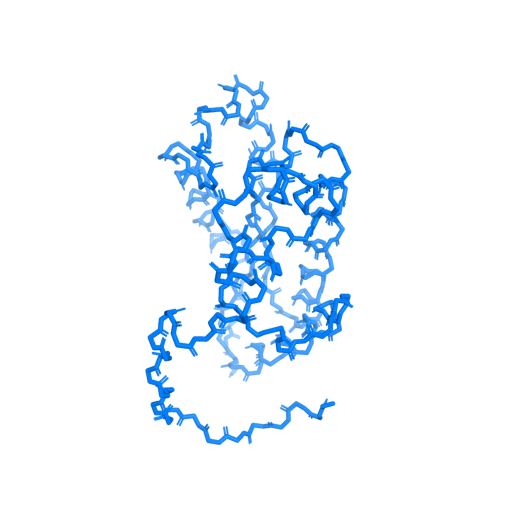04 ? -10.728 -4.393 -1.099 1.00 96.44 104 GLY A O 1
ATOM 827 N N . LEU A 1 105 ? -9.392 -5.141 -2.743 1.00 96.19 105 LEU A N 1
ATOM 828 C CA . LEU A 1 105 ? -9.668 -6.558 -2.493 1.00 96.19 105 LEU A CA 1
ATOM 829 C C . LEU A 1 105 ? -9.197 -6.998 -1.100 1.00 96.19 105 LEU A C 1
ATOM 831 O O . LEU A 1 105 ? -9.953 -7.649 -0.382 1.00 96.19 105 LEU A O 1
ATOM 835 N N . VAL A 1 106 ? -7.968 -6.651 -0.707 1.00 96.44 106 VAL A N 1
ATOM 836 C CA . VAL A 1 106 ? -7.414 -7.025 0.605 1.00 96.44 106 VAL A CA 1
ATOM 837 C C . VAL A 1 106 ? -8.240 -6.412 1.736 1.00 96.44 106 VAL A C 1
ATOM 839 O O . VAL A 1 106 ? -8.621 -7.124 2.665 1.00 96.44 106 VAL A O 1
ATOM 842 N N . LEU A 1 107 ? -8.582 -5.124 1.640 1.00 97.50 107 LEU A N 1
ATOM 843 C CA . LEU A 1 107 ? -9.435 -4.456 2.624 1.00 97.50 107 LEU A CA 1
ATOM 844 C C . LEU A 1 107 ? -10.836 -5.077 2.675 1.00 97.50 107 LEU A C 1
ATOM 846 O O . LEU A 1 107 ? -11.358 -5.328 3.759 1.00 97.50 107 LEU A O 1
ATOM 850 N N . LYS A 1 108 ? -11.430 -5.420 1.526 1.00 97.00 108 LYS A N 1
ATOM 851 C CA . LYS A 1 108 ? -12.709 -6.140 1.492 1.00 97.00 108 LYS A CA 1
ATOM 852 C C . LYS A 1 108 ? -12.613 -7.503 2.181 1.00 97.00 108 LYS A C 1
ATOM 854 O O . LYS A 1 108 ? -13.463 -7.828 3.002 1.00 97.00 108 LYS A O 1
ATOM 859 N N . CYS A 1 109 ? -11.571 -8.281 1.892 1.00 96.38 109 CYS A N 1
ATOM 860 C CA . CYS A 1 109 ? -11.314 -9.556 2.560 1.00 96.38 109 CYS A CA 1
ATOM 861 C C . CYS A 1 109 ? -11.174 -9.398 4.086 1.00 96.38 109 CYS A C 1
ATOM 863 O O . CYS A 1 109 ? -11.587 -10.289 4.827 1.00 96.38 109 CYS A O 1
ATOM 865 N N . ALA A 1 110 ? -10.590 -8.289 4.553 1.00 96.19 110 ALA A N 1
ATOM 866 C CA . ALA A 1 110 ? -10.432 -7.980 5.972 1.00 96.19 110 ALA A CA 1
ATOM 867 C C . ALA A 1 110 ? -11.790 -7.710 6.627 1.00 96.19 110 ALA A C 1
ATOM 869 O O . ALA A 1 110 ? -12.128 -8.338 7.631 1.00 96.19 110 ALA A O 1
ATOM 870 N N . ALA A 1 111 ? -12.579 -6.828 6.011 1.00 95.62 111 ALA A N 1
ATOM 871 C CA . ALA A 1 111 ? -13.912 -6.469 6.473 1.00 95.62 111 ALA A CA 1
ATOM 872 C C . ALA A 1 111 ? -14.855 -7.683 6.483 1.00 95.62 111 ALA A C 1
ATOM 874 O O . ALA A 1 111 ? -15.523 -7.936 7.483 1.00 95.62 111 ALA A O 1
ATOM 875 N N . ASP A 1 112 ? -14.844 -8.497 5.420 1.00 95.62 112 ASP A N 1
ATOM 876 C CA . ASP A 1 112 ? -15.631 -9.736 5.328 1.00 95.62 112 ASP A CA 1
ATOM 877 C C . ASP A 1 112 ? -15.203 -10.779 6.388 1.00 95.62 112 ASP A C 1
ATOM 879 O O . ASP A 1 112 ? -15.985 -11.660 6.747 1.00 95.62 112 ASP A O 1
ATOM 883 N N . ALA A 1 113 ? -13.968 -10.695 6.902 1.00 94.81 113 ALA A N 1
ATOM 884 C CA . ALA A 1 113 ? -13.468 -11.512 8.010 1.00 94.81 113 ALA A CA 1
ATOM 885 C C . ALA A 1 113 ? -13.749 -10.903 9.401 1.00 94.81 113 ALA A C 1
ATOM 887 O O . ALA A 1 113 ? -13.358 -11.494 10.407 1.00 94.81 113 ALA A O 1
ATOM 888 N N . GLY A 1 114 ? -14.421 -9.749 9.473 1.00 93.44 114 GLY A N 1
ATOM 889 C CA . GLY A 1 114 ? -14.742 -9.053 10.721 1.00 93.44 114 GLY A CA 1
ATOM 890 C C . GLY A 1 114 ? -13.594 -8.225 11.307 1.00 93.44 114 GLY A C 1
ATOM 891 O O . GLY A 1 114 ? -13.666 -7.838 12.472 1.00 93.44 114 GLY A O 1
ATOM 892 N N . LEU A 1 115 ? -12.537 -7.960 10.533 1.00 94.00 115 LEU A N 1
ATOM 893 C CA . LEU A 1 115 ? -11.427 -7.101 10.949 1.00 94.00 115 LEU A CA 1
ATOM 894 C C . LEU A 1 115 ? -11.737 -5.634 10.636 1.00 94.00 115 LEU A C 1
ATOM 896 O O . LEU A 1 115 ? -12.370 -5.326 9.625 1.00 94.00 115 LEU A O 1
ATOM 900 N N . ALA A 1 116 ? -11.247 -4.722 11.477 1.00 94.62 116 ALA A N 1
ATOM 901 C CA . ALA A 1 116 ? -11.325 -3.296 11.187 1.00 94.62 116 ALA A CA 1
ATOM 902 C C . ALA A 1 116 ? -10.380 -2.945 10.028 1.00 94.62 116 ALA A C 1
ATOM 904 O O . ALA A 1 116 ? -9.312 -3.544 9.877 1.00 94.62 116 ALA A O 1
ATOM 905 N N . THR A 1 117 ? -10.748 -1.948 9.226 1.00 96.06 117 THR A N 1
ATOM 906 C CA . THR A 1 117 ? -9.975 -1.525 8.050 1.00 96.06 117 THR A CA 1
ATOM 907 C C . THR A 1 117 ? -9.777 -0.021 8.014 1.00 96.06 117 THR A C 1
ATOM 909 O O . THR A 1 117 ? -10.706 0.726 8.318 1.00 96.06 117 THR A O 1
ATOM 912 N N . LEU A 1 118 ? -8.605 0.420 7.563 1.00 96.69 118 LEU A N 1
ATOM 913 C CA . LEU A 1 118 ? -8.293 1.822 7.301 1.00 96.69 118 LEU A CA 1
ATOM 914 C C . LEU A 1 118 ? -7.601 1.955 5.942 1.00 96.69 118 LEU A C 1
ATOM 916 O O . LEU A 1 118 ? -6.494 1.454 5.757 1.00 96.69 118 LEU A O 1
ATOM 920 N N . ASP A 1 119 ? -8.240 2.655 5.007 1.00 97.50 119 ASP A N 1
ATOM 921 C CA . ASP A 1 119 ? -7.619 3.047 3.740 1.00 97.50 119 ASP A CA 1
ATOM 922 C C . ASP A 1 119 ? -6.977 4.435 3.881 1.00 97.50 119 ASP A C 1
ATOM 924 O O . ASP A 1 119 ? -7.677 5.417 4.138 1.00 97.50 119 ASP A O 1
ATOM 928 N N . LEU A 1 120 ? -5.651 4.536 3.729 1.00 97.31 120 LEU A N 1
ATOM 929 C CA . LEU A 1 120 ? -4.946 5.820 3.819 1.00 97.31 120 LEU A CA 1
ATOM 930 C C . LEU A 1 120 ? -4.913 6.601 2.502 1.00 97.31 120 LEU A C 1
ATOM 932 O O . LEU A 1 120 ? -4.377 7.711 2.493 1.00 97.31 120 LEU A O 1
ATOM 936 N N . PHE A 1 121 ? -5.482 6.080 1.411 1.00 96.88 121 PHE A N 1
ATOM 937 C CA . PHE A 1 121 ? -5.358 6.694 0.089 1.00 96.88 121 PHE A CA 1
ATOM 938 C C . PHE A 1 121 ? -5.780 8.155 0.070 1.00 96.88 121 PHE A C 1
ATOM 940 O O . PHE A 1 121 ? -4.968 8.997 -0.284 1.00 96.88 121 PHE A O 1
ATOM 947 N N . ASP A 1 122 ? -7.003 8.471 0.500 1.00 96.94 122 ASP A N 1
ATOM 948 C CA . ASP A 1 122 ? -7.516 9.844 0.423 1.00 96.94 122 ASP A CA 1
ATOM 949 C C . ASP A 1 122 ? -6.676 10.808 1.271 1.00 96.94 122 ASP A C 1
ATOM 951 O O . ASP A 1 122 ? -6.487 11.969 0.910 1.00 96.94 122 ASP A O 1
ATOM 955 N N . THR A 1 123 ? -6.120 10.320 2.387 1.00 97.06 123 THR A N 1
ATOM 956 C CA . THR A 1 123 ? -5.222 11.120 3.231 1.00 97.06 123 THR A CA 1
ATOM 957 C C . THR A 1 123 ? -3.915 11.416 2.504 1.00 97.06 123 THR A C 1
ATOM 959 O O . THR A 1 123 ? -3.480 12.568 2.469 1.00 97.06 123 THR A O 1
ATOM 962 N N . MET A 1 124 ? -3.291 10.389 1.929 1.00 97.31 124 MET A N 1
ATOM 963 C CA . MET A 1 124 ? -2.024 10.540 1.220 1.00 97.31 124 MET A CA 1
ATOM 964 C C . MET A 1 124 ? -2.201 11.341 -0.067 1.00 97.31 124 MET A C 1
ATOM 966 O O . MET A 1 124 ? -1.412 12.237 -0.338 1.00 97.31 124 MET A O 1
ATOM 970 N N . ASP A 1 125 ? -3.267 11.088 -0.820 1.00 97.38 125 ASP A N 1
ATOM 971 C CA . ASP A 1 125 ? -3.589 11.786 -2.060 1.00 97.38 125 ASP A CA 1
ATOM 972 C C . ASP A 1 125 ? -3.818 13.282 -1.823 1.00 97.38 125 ASP A C 1
ATOM 974 O O . ASP A 1 125 ? -3.238 14.117 -2.519 1.00 97.38 125 ASP A O 1
ATOM 978 N N . ALA A 1 126 ? -4.578 13.644 -0.784 1.00 98.19 126 ALA A N 1
ATOM 979 C CA . ALA A 1 126 ? -4.746 15.041 -0.395 1.00 98.19 126 ALA A CA 1
ATOM 980 C C . ALA A 1 126 ? -3.406 15.699 -0.020 1.00 98.19 126 ALA A C 1
ATOM 982 O O . ALA A 1 126 ? -3.132 16.829 -0.430 1.00 98.19 126 ALA A O 1
ATOM 983 N N . ALA A 1 127 ? -2.550 14.994 0.723 1.00 97.75 127 ALA A N 1
ATOM 984 C CA . ALA A 1 127 ? -1.247 15.508 1.126 1.00 97.75 127 ALA A CA 1
ATOM 985 C C . ALA A 1 127 ? -0.294 15.684 -0.068 1.00 97.75 127 ALA A C 1
ATOM 987 O O . ALA A 1 127 ? 0.363 16.719 -0.178 1.00 97.75 127 ALA A O 1
ATOM 988 N N . VAL A 1 128 ? -0.268 14.723 -0.995 1.00 97.31 128 VAL A N 1
ATOM 989 C CA . VAL A 1 128 ? 0.521 14.787 -2.231 1.00 97.31 128 VAL A CA 1
ATOM 990 C C . VAL A 1 128 ? 0.041 15.932 -3.122 1.00 97.31 128 VAL A C 1
ATOM 992 O O . VAL A 1 128 ? 0.870 16.689 -3.622 1.00 97.31 128 VAL A O 1
ATOM 995 N N . LYS A 1 129 ? -1.275 16.121 -3.277 1.00 97.31 129 LYS A N 1
ATOM 996 C CA . LYS A 1 129 ? -1.843 17.253 -4.031 1.00 97.31 129 LYS A CA 1
ATOM 997 C C . LYS A 1 129 ? -1.480 18.607 -3.422 1.00 97.31 129 LYS A C 1
ATOM 999 O O . LYS A 1 129 ? -1.268 19.562 -4.161 1.00 97.31 129 LYS A O 1
ATOM 1004 N N . ALA A 1 130 ? -1.409 18.694 -2.095 1.00 98.00 130 ALA A N 1
ATOM 1005 C CA . ALA A 1 130 ? -1.133 19.945 -1.395 1.00 98.00 130 ALA A CA 1
ATOM 1006 C C . ALA A 1 130 ? 0.363 20.294 -1.316 1.00 98.00 130 ALA A C 1
ATOM 1008 O O . ALA A 1 130 ? 0.723 21.463 -1.417 1.00 98.00 130 ALA A O 1
ATOM 1009 N N . GLN A 1 131 ? 1.230 19.302 -1.096 1.00 97.12 131 GLN A N 1
ATOM 1010 C CA . GLN A 1 131 ? 2.642 19.517 -0.739 1.00 97.12 131 GLN A CA 1
ATOM 1011 C C . GLN A 1 131 ? 3.624 18.957 -1.775 1.00 97.12 131 GLN A C 1
ATOM 1013 O O . GLN A 1 131 ? 4.826 19.197 -1.686 1.00 97.12 131 GLN A O 1
ATOM 1018 N N . GLY A 1 132 ? 3.122 18.218 -2.762 1.00 96.12 132 GLY A N 1
ATOM 1019 C CA . GLY A 1 132 ? 3.927 17.474 -3.718 1.00 96.12 132 GLY A CA 1
ATOM 1020 C C . GLY A 1 132 ? 4.327 16.092 -3.198 1.00 96.12 132 GLY A C 1
ATOM 1021 O O . GLY A 1 132 ? 4.485 15.854 -1.999 1.00 96.12 132 GLY A O 1
ATOM 1022 N N . ARG A 1 133 ? 4.523 15.159 -4.136 1.00 95.56 133 ARG A N 1
ATOM 1023 C CA . ARG A 1 133 ? 4.891 13.764 -3.848 1.00 95.56 133 ARG A CA 1
ATOM 1024 C C . ARG A 1 133 ? 6.164 13.667 -3.008 1.00 95.56 133 ARG A C 1
ATOM 1026 O O . ARG A 1 133 ? 6.178 12.943 -2.021 1.00 95.56 133 ARG A O 1
ATOM 1033 N N . ASP A 1 134 ? 7.195 14.426 -3.367 1.00 95.19 134 ASP A N 1
ATOM 1034 C CA . ASP A 1 134 ? 8.530 14.344 -2.753 1.00 95.19 134 ASP A CA 1
ATOM 1035 C C . ASP A 1 134 ? 8.565 14.877 -1.311 1.00 95.19 134 ASP A C 1
ATOM 1037 O O . ASP A 1 134 ? 9.474 14.565 -0.542 1.00 95.19 134 ASP A O 1
ATOM 1041 N N . ALA A 1 135 ? 7.557 15.662 -0.917 1.00 96.50 135 ALA A N 1
ATOM 1042 C CA . ALA A 1 135 ? 7.380 16.071 0.471 1.00 96.50 135 ALA A CA 1
ATOM 1043 C C . ALA A 1 135 ? 6.813 14.926 1.324 1.00 96.50 135 ALA A C 1
ATOM 1045 O O . ALA A 1 135 ? 7.205 14.762 2.480 1.00 96.50 135 ALA A O 1
ATOM 1046 N N . ILE A 1 136 ? 5.914 14.111 0.763 1.00 97.69 136 ILE A N 1
ATOM 1047 C CA . ILE A 1 136 ? 5.219 13.020 1.468 1.00 97.69 136 ILE A CA 1
ATOM 1048 C C . ILE A 1 136 ? 5.992 11.702 1.384 1.00 97.69 136 ILE A C 1
ATOM 1050 O O . ILE A 1 136 ? 5.942 10.892 2.310 1.00 97.69 136 ILE A O 1
ATOM 1054 N N . TYR A 1 137 ? 6.772 11.515 0.324 1.00 95.69 137 TYR A N 1
ATOM 1055 C CA . TYR A 1 137 ? 7.500 10.291 0.028 1.00 95.69 137 TYR A CA 1
ATOM 1056 C C . TYR A 1 137 ? 8.966 10.558 -0.296 1.00 95.69 137 TYR A C 1
ATOM 1058 O O . TYR A 1 137 ? 9.333 11.573 -0.876 1.00 95.69 137 TYR A O 1
ATOM 1066 N N . ARG A 1 138 ? 9.814 9.593 0.058 1.00 88.88 138 ARG A N 1
ATOM 1067 C CA . ARG A 1 138 ? 11.155 9.427 -0.517 1.00 88.88 138 ARG A CA 1
ATOM 1068 C C . ARG A 1 138 ? 11.067 8.427 -1.680 1.00 88.88 138 ARG A C 1
ATOM 1070 O O . ARG A 1 138 ? 10.007 8.262 -2.264 1.00 88.88 138 ARG A O 1
ATOM 1077 N N . SER A 1 139 ? 12.166 7.741 -2.007 1.00 84.31 139 SER A N 1
ATOM 1078 C CA . SER A 1 139 ? 12.242 6.801 -3.140 1.00 84.31 139 SER A CA 1
ATOM 1079 C C . SER A 1 139 ? 11.094 5.775 -3.179 1.00 84.31 139 SER A C 1
ATOM 1081 O O . SER A 1 139 ? 10.301 5.791 -4.111 1.00 84.31 139 SER A O 1
ATOM 1083 N N . LEU A 1 140 ? 10.975 4.921 -2.155 1.00 83.56 140 LEU A N 1
ATOM 1084 C CA . LEU A 1 140 ? 9.939 3.873 -2.065 1.00 83.56 140 LEU A CA 1
ATOM 1085 C C . LEU A 1 140 ? 9.213 3.856 -0.711 1.00 83.56 140 LEU A C 1
ATOM 1087 O O . LEU A 1 140 ? 8.427 2.959 -0.438 1.00 83.56 140 LEU A O 1
ATOM 1091 N N . HIS A 1 141 ? 9.501 4.828 0.153 1.00 90.44 141 HIS A N 1
ATOM 1092 C CA . HIS A 1 141 ? 9.020 4.859 1.533 1.00 90.44 141 HIS A CA 1
ATOM 1093 C C . HIS A 1 141 ? 8.442 6.236 1.858 1.00 90.44 141 HIS A C 1
ATOM 1095 O O . HIS A 1 141 ? 8.907 7.229 1.282 1.00 90.44 141 HIS A O 1
ATOM 1101 N N . PRO A 1 142 ? 7.490 6.332 2.801 1.00 93.38 142 PRO A N 1
ATOM 1102 C CA . PRO A 1 142 ? 7.048 7.613 3.330 1.00 93.38 142 PRO A CA 1
ATOM 1103 C C . PRO A 1 142 ? 8.225 8.451 3.849 1.00 93.38 142 PRO A C 1
ATOM 1105 O O . PRO A 1 142 ? 9.199 7.941 4.409 1.00 93.38 142 PRO A O 1
ATOM 1108 N N . SER A 1 143 ? 8.146 9.7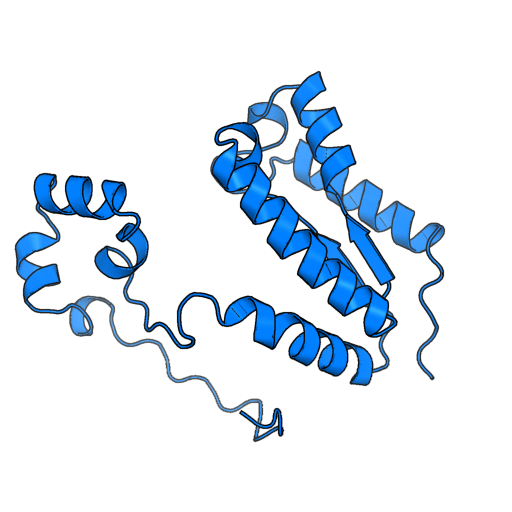63 3.649 1.00 96.25 143 SER A N 1
ATOM 1109 C CA . SER A 1 143 ? 9.001 10.729 4.336 1.00 96.25 143 SER A CA 1
ATOM 1110 C C . SER A 1 143 ? 8.566 10.850 5.808 1.00 96.25 143 SER A C 1
ATOM 1112 O O . SER A 1 143 ? 7.493 10.365 6.167 1.00 96.25 143 SER A O 1
ATOM 1114 N N . PRO A 1 144 ? 9.313 11.569 6.668 1.00 97.50 144 PRO A N 1
ATOM 1115 C CA . PRO A 1 144 ? 8.838 11.879 8.018 1.00 97.50 144 PRO A CA 1
ATOM 1116 C C . PRO A 1 144 ? 7.444 12.529 8.053 1.00 97.50 144 PRO A C 1
ATOM 1118 O O . PRO A 1 144 ? 6.667 12.253 8.964 1.00 97.50 144 PRO A O 1
ATOM 1121 N N . ALA A 1 145 ? 7.104 13.357 7.056 1.00 97.00 145 ALA A N 1
ATOM 1122 C CA . ALA A 1 145 ? 5.777 13.961 6.953 1.00 97.00 145 ALA A CA 1
ATOM 1123 C C . ALA A 1 145 ? 4.709 12.916 6.590 1.00 97.00 145 ALA A C 1
ATOM 1125 O O . ALA A 1 145 ? 3.662 12.871 7.233 1.00 97.00 145 ALA A O 1
ATOM 1126 N N . GLY A 1 146 ? 4.994 12.031 5.627 1.00 97.00 146 GLY A N 1
ATOM 1127 C CA . GLY A 1 146 ? 4.103 10.923 5.269 1.00 97.00 146 GLY A CA 1
ATOM 1128 C C . GLY A 1 146 ? 3.884 9.942 6.424 1.00 97.00 146 GLY A C 1
ATOM 1129 O O . GLY A 1 146 ? 2.745 9.608 6.744 1.00 97.00 146 GLY A O 1
ATOM 1130 N N . THR A 1 147 ? 4.952 9.547 7.124 1.00 97.38 147 THR A N 1
ATOM 1131 C CA . THR A 1 147 ? 4.867 8.691 8.319 1.00 97.38 147 THR A CA 1
ATOM 1132 C C . THR A 1 147 ? 4.020 9.338 9.408 1.00 97.38 147 THR A C 1
ATOM 1134 O O . THR A 1 147 ? 3.186 8.667 10.013 1.00 97.38 147 THR A O 1
ATOM 1137 N N . LYS A 1 148 ? 4.200 10.642 9.652 1.00 97.88 148 LYS A N 1
ATOM 1138 C CA . 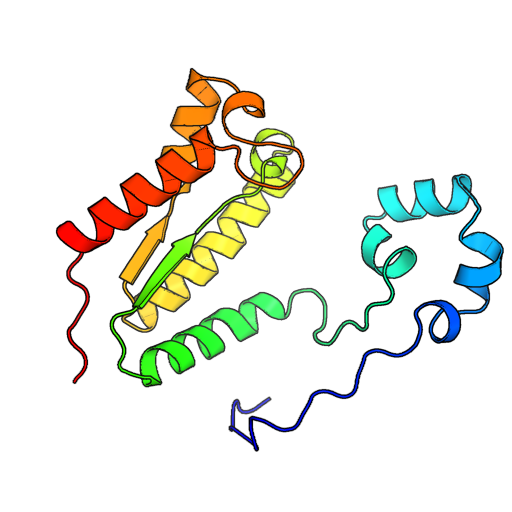LYS A 1 148 ? 3.402 11.371 10.640 1.00 97.88 148 LYS A CA 1
ATOM 1139 C C . LYS A 1 148 ? 1.913 11.346 10.284 1.00 97.88 148 LYS A C 1
ATOM 1141 O O . LYS A 1 148 ? 1.103 11.019 11.145 1.00 97.88 148 LYS A O 1
ATOM 1146 N N . LEU A 1 149 ? 1.561 11.611 9.025 1.00 97.56 149 LEU A N 1
ATOM 1147 C CA . LEU A 1 149 ? 0.172 11.565 8.557 1.00 97.56 149 LEU A CA 1
ATOM 1148 C C . LEU A 1 149 ? -0.456 10.174 8.725 1.00 97.56 149 LEU A C 1
ATOM 1150 O O . LEU A 1 149 ? -1.576 10.067 9.226 1.00 97.56 149 LEU A O 1
ATOM 1154 N N . ALA A 1 150 ? 0.263 9.111 8.345 1.00 97.06 150 ALA A N 1
ATOM 1155 C CA . ALA A 1 150 ? -0.196 7.736 8.547 1.00 97.06 150 ALA A CA 1
ATOM 1156 C C . ALA A 1 150 ? -0.441 7.447 10.034 1.00 97.06 150 ALA A C 1
ATOM 1158 O O . ALA A 1 150 ? -1.523 6.994 10.409 1.00 97.06 150 ALA A O 1
ATOM 1159 N N . ALA A 1 151 ? 0.533 7.768 10.890 1.00 96.62 151 ALA A N 1
ATOM 1160 C CA . ALA A 1 151 ? 0.452 7.532 12.327 1.00 96.62 151 ALA A CA 1
ATOM 1161 C C . ALA A 1 151 ? -0.727 8.273 12.974 1.00 96.62 151 ALA A C 1
ATOM 1163 O O . ALA A 1 151 ? -1.452 7.687 13.774 1.00 96.62 151 ALA A O 1
ATOM 1164 N N . GLU A 1 152 ? -0.966 9.531 12.601 1.00 96.38 152 GLU A N 1
ATOM 1165 C CA . GLU A 1 152 ? -2.096 10.318 13.105 1.00 96.38 152 GLU A CA 1
ATOM 1166 C C . GLU A 1 152 ? -3.446 9.715 12.694 1.00 96.38 152 GLU A C 1
ATOM 1168 O O . GLU A 1 152 ? -4.365 9.640 13.513 1.00 96.38 152 GLU A O 1
ATOM 1173 N N . LYS A 1 153 ? -3.576 9.224 11.454 1.00 95.50 153 LYS A N 1
ATOM 1174 C CA . LYS A 1 153 ? -4.804 8.550 11.001 1.00 95.50 153 LYS A CA 1
ATOM 1175 C C . LYS A 1 153 ? -5.024 7.209 11.677 1.00 95.50 153 LYS A C 1
ATOM 1177 O O . LYS A 1 153 ? -6.154 6.909 12.054 1.00 95.50 153 LYS A O 1
ATOM 1182 N N . ILE A 1 154 ? -3.963 6.434 11.866 1.00 94.25 154 ILE A N 1
ATOM 1183 C CA . ILE A 1 154 ? -4.014 5.172 12.604 1.00 94.25 154 ILE A CA 1
ATOM 1184 C C . ILE A 1 154 ? -4.422 5.433 14.060 1.00 94.25 154 ILE A C 1
ATOM 1186 O O . ILE A 1 154 ? -5.338 4.788 14.564 1.00 94.25 154 ILE A O 1
ATOM 1190 N N . ALA A 1 155 ? -3.819 6.423 14.722 1.00 92.81 155 ALA A N 1
ATOM 1191 C CA . ALA A 1 155 ? -4.181 6.811 16.083 1.00 92.81 155 ALA A CA 1
ATOM 1192 C C . ALA A 1 155 ? -5.656 7.239 16.184 1.00 92.81 155 ALA A C 1
ATOM 1194 O O . ALA A 1 155 ? -6.373 6.782 17.069 1.00 92.81 155 ALA A O 1
ATOM 1195 N N . ALA A 1 156 ? -6.140 8.054 15.242 1.00 90.88 156 ALA A N 1
ATOM 1196 C CA . ALA A 1 156 ? -7.543 8.464 15.194 1.00 90.88 156 ALA A CA 1
ATOM 1197 C C . ALA A 1 156 ? -8.501 7.287 14.938 1.00 90.88 156 ALA A C 1
ATOM 1199 O O . ALA A 1 156 ? -9.621 7.277 15.451 1.00 90.88 156 ALA A O 1
ATOM 1200 N N . ALA A 1 157 ? -8.069 6.286 14.167 1.00 89.50 157 ALA A N 1
ATOM 1201 C CA . ALA A 1 157 ? -8.843 5.078 13.920 1.00 89.50 157 ALA A CA 1
ATOM 1202 C C . ALA A 1 157 ? -9.050 4.261 15.205 1.00 89.50 157 ALA A C 1
ATOM 1204 O O . ALA A 1 157 ? -10.146 3.752 15.409 1.00 89.50 157 ALA A O 1
ATOM 1205 N N . PHE A 1 158 ? -8.070 4.213 16.112 1.00 82.88 158 PHE A N 1
ATOM 1206 C CA . PHE A 1 158 ? -8.236 3.560 17.418 1.00 82.88 158 PHE A CA 1
ATOM 1207 C C . PHE A 1 158 ? -9.253 4.256 18.333 1.00 82.88 158 PHE A C 1
ATOM 1209 O O . PHE A 1 158 ? -9.849 3.603 19.185 1.00 82.88 158 PHE A O 1
ATOM 1216 N N . THR A 1 159 ? -9.479 5.557 18.151 1.00 74.75 159 THR A N 1
ATOM 1217 C CA . THR A 1 159 ? -10.474 6.316 18.924 1.00 74.75 159 THR A CA 1
ATOM 1218 C C . THR A 1 159 ? -11.886 6.189 18.344 1.00 74.75 159 THR A C 1
ATOM 1220 O O . THR A 1 159 ? -12.861 6.214 19.091 1.00 74.75 159 THR A O 1
ATOM 1223 N N . ASN A 1 160 ? -12.002 6.067 17.017 1.00 67.19 160 ASN A N 1
ATOM 1224 C CA . ASN A 1 160 ? -13.274 6.208 16.298 1.00 67.19 160 ASN A CA 1
ATOM 1225 C C . ASN A 1 160 ? -13.830 4.900 15.717 1.00 67.19 160 ASN A C 1
ATOM 1227 O O . ASN A 1 160 ? -15.032 4.813 15.468 1.00 67.19 160 ASN A O 1
ATOM 1231 N N . LEU A 1 161 ? -12.989 3.896 15.458 1.00 61.16 161 LEU A N 1
ATOM 1232 C CA . LEU A 1 161 ? -13.443 2.594 14.978 1.00 61.16 161 LEU A CA 1
ATOM 1233 C C . LEU A 1 161 ? -13.747 1.702 16.177 1.00 61.16 161 LEU A C 1
ATOM 1235 O O . LEU A 1 161 ? -12.899 1.483 17.039 1.00 61.16 161 LEU A O 1
ATOM 1239 N N . TYR A 1 162 ? -14.953 1.136 16.201 1.00 57.62 162 TYR A N 1
ATOM 1240 C CA . TYR A 1 162 ? -15.233 -0.008 17.056 1.00 57.62 162 TYR A CA 1
ATOM 1241 C C . TYR A 1 162 ? -14.330 -1.158 16.609 1.00 57.62 162 TYR A C 1
ATOM 1243 O O . TYR A 1 162 ? -14.576 -1.780 15.575 1.00 57.62 162 TYR A O 1
ATOM 1251 N N . ILE A 1 163 ? -13.270 -1.424 17.368 1.00 61.47 163 ILE A N 1
ATOM 1252 C CA . ILE A 1 163 ? -12.520 -2.665 17.230 1.00 61.47 163 ILE A CA 1
ATOM 1253 C C . ILE A 1 163 ? -13.239 -3.681 18.117 1.00 61.47 163 ILE A C 1
ATOM 1255 O O . ILE A 1 163 ? -13.266 -3.484 19.336 1.00 61.47 163 ILE A O 1
ATOM 1259 N N . PRO A 1 164 ? -13.861 -4.728 17.544 1.00 50.38 164 PRO A N 1
ATOM 1260 C CA . PRO A 1 164 ? -14.580 -5.705 18.341 1.00 50.38 164 PRO A CA 1
ATOM 1261 C C . PRO A 1 164 ? -13.635 -6.289 19.396 1.00 50.38 164 PRO A C 1
ATOM 1263 O O . PRO A 1 164 ? -12.514 -6.679 19.047 1.00 50.38 164 PRO A O 1
ATOM 1266 N N . PRO A 1 165 ? -14.038 -6.335 20.677 1.00 48.22 165 PRO A N 1
ATOM 1267 C CA . PRO A 1 165 ? -13.236 -7.000 21.684 1.00 48.22 165 PRO A CA 1
ATOM 1268 C C . PRO A 1 165 ? -13.072 -8.474 21.303 1.00 48.22 165 PRO A C 1
ATOM 1270 O O . PRO A 1 165 ? -13.986 -9.093 20.748 1.00 48.22 165 PRO A O 1
ATOM 1273 N N . ALA A 1 166 ? -11.896 -9.019 21.614 1.00 53.06 166 ALA A N 1
ATOM 1274 C CA . ALA A 1 166 ? -11.651 -10.453 21.586 1.00 53.06 166 ALA A CA 1
ATOM 1275 C C . ALA A 1 166 ? -12.770 -11.172 22.353 1.00 53.06 166 ALA A C 1
ATOM 1277 O O . ALA A 1 166 ? -13.069 -10.779 23.484 1.00 53.06 166 ALA A O 1
ATOM 1278 N N . ARG A 1 167 ? -13.400 -12.180 21.742 1.00 46.06 167 ARG A N 1
ATOM 1279 C CA . ARG A 1 167 ? -14.247 -13.119 22.490 1.00 46.06 167 ARG A CA 1
ATOM 1280 C C . ARG A 1 167 ? -13.383 -14.102 23.258 1.00 46.06 167 ARG A C 1
ATOM 1282 O O . ARG A 1 167 ? -12.372 -14.547 22.671 1.00 46.06 167 ARG A O 1
#

Secondary structure (DSSP, 8-state):
---------PPPPPPPPTTTS--HHHHHHTT-HHHHHHHHHTT-HHHHHS----SS-TTTHHHHHHHHHHHHHTT----EEEE---GGGGT-HHHHHHHHHHHHHHHHHHHHTT-EEEE-HHHHHHHHHHH-HHHHB-SSSB-HHHHHHHHHHHHHHHHHS--PPP-

Sequence (167 aa):
MNGAAVLRNVPVPPSPAPRATLTPAQWVLGYSLLVDTVLRHQGWQYEWALDHERAIPRGDGERLACLLLRRVATLGLPTLVVAEYDPWLWQDADNAREQRRVTGLVLKCAADAGLATLDLFDTMDAAVKAQGRDAIYRSLHPSPAGTKLAAEKIAAAFTNLYIPPAR

Radius of gyration: 19.89 Å; chains: 1; bounding box: 43×47×45 Å

Foldseek 3Di:
DPLDDDDPPPPDPPDPDQVVQDDPCCVVCVPPPVVCVVCVVVVNNCVRPDSDDDPDDPPCVLVCLLVVLLVVLVVLDLAEAEDDDWLVLVVDVVVVVVSCVSSVSNQVSNVVSVHHYYYCVVVLVVVCVVPNSVQQDDDGGGDPNVVVSSVVRVVVCVVPPPRDHRD